Protein AF-A0A257KUX1-F1 (afdb_monomer_lite)

Secondary structure (DSSP, 8-state):
-HHHHHHHHHHHHHHHHHHHHHHHHHHHHHHHHHHHHHHHHHHHHHHHHHHHHHHHHHHHHHHHHHHHHHHHHHHHHHHHHHHHHHHTGGGGHHHHHHHHHHHHHHHHHHHHHHHHHHHHHHHHHHHHHHHHHHHHHHHHHHHHHHHHHHHHHHHHHHHHHHHHHHHHHH-

Radius of gyration: 37.39 Å; chains: 1; bounding box: 82×16×108 Å

pLDDT: mean 86.89, std 12.94, range [46.44, 98.56]

Foldseek 3Di:
DVVVVVVVVVVVVVLVVVVVVLVVVLVVLVVLLVVLVVVLVVLVVVLVVLVVVLVVLVVVLVVLVVQLVVLVVQLVVLVVQLVVLVVVPPVSPVSNVVSVVSNVVSVVSNVVSVVSNVVSVVVSVVSVVVSVVSVVVSVVSVVVSVVSVVVSVVSVVVNVVVVVVVVVVVD

Sequence (171 aa):
MPAHVAQRGADVAHVVHFLHRVGHEVVVQRAQVAAAQQGGQAVQQVVATMQQIQAASRKIADIIGTIDGIAFQTNILALNAAVEAARAGEQGRGFAVVASEVRSLAGRSADAAREIKALIGGTVDRIDSGTAEVNSAGGTILDVVSQVQRVSDLIGEITAASTEQHTGVAQ

Structure (mmCIF, N/CA/C/O backbone):
data_AF-A0A257KUX1-F1
#
_entry.id   AF-A0A257KUX1-F1
#
loop_
_atom_site.group_PDB
_atom_site.id
_atom_site.type_symbol
_atom_site.label_atom_id
_atom_site.label_alt_id
_atom_site.label_comp_id
_atom_site.label_asym_id
_atom_site.label_entity_id
_atom_site.label_seq_id
_atom_site.pdbx_PDB_ins_code
_atom_site.Cartn_x
_atom_site.Cartn_y
_atom_site.Cartn_z
_atom_site.occupancy
_atom_site.B_iso_or_equiv
_atom_site.auth_seq_id
_atom_site.auth_comp_id
_atom_site.auth_asym_id
_atom_site.auth_atom_id
_atom_site.pdbx_PDB_model_num
ATOM 1 N N . MET A 1 1 ? 53.342 5.042 -63.977 1.00 53.19 1 MET A N 1
ATOM 2 C CA . MET A 1 1 ? 52.915 3.982 -63.035 1.00 53.19 1 MET A CA 1
ATOM 3 C C . MET A 1 1 ? 52.883 4.337 -61.533 1.00 53.19 1 MET A C 1
ATOM 5 O O . MET A 1 1 ? 52.214 3.590 -60.833 1.00 53.19 1 MET A O 1
ATOM 9 N N . PRO A 1 2 ? 53.470 5.429 -60.988 1.00 57.06 2 PRO A N 1
ATOM 10 C CA . PRO A 1 2 ? 53.419 5.670 -59.532 1.00 57.06 2 PRO A CA 1
ATOM 11 C C . PRO A 1 2 ? 52.063 6.189 -59.002 1.00 57.06 2 PRO A C 1
ATOM 13 O O . PRO A 1 2 ? 51.702 5.886 -57.870 1.00 57.06 2 PRO A O 1
ATOM 16 N N . ALA A 1 3 ? 51.268 6.896 -59.818 1.00 54.03 3 ALA A N 1
ATOM 17 C CA . ALA A 1 3 ? 49.978 7.460 -59.389 1.00 54.03 3 ALA A CA 1
ATOM 18 C C . ALA A 1 3 ? 48.919 6.394 -59.024 1.00 54.03 3 ALA A C 1
ATOM 20 O O . ALA A 1 3 ? 48.203 6.548 -58.042 1.00 54.03 3 ALA A O 1
ATOM 21 N N . HIS A 1 4 ? 48.869 5.269 -59.748 1.00 53.84 4 HIS A N 1
ATOM 22 C CA . HIS A 1 4 ? 47.908 4.186 -59.480 1.00 53.84 4 HIS A CA 1
ATOM 23 C C . HIS A 1 4 ? 48.197 3.409 -58.183 1.00 53.84 4 HIS A C 1
ATOM 25 O O . HIS A 1 4 ? 47.274 2.890 -57.560 1.00 53.84 4 HIS A O 1
ATOM 31 N N . VAL A 1 5 ? 49.465 3.327 -57.764 1.00 55.88 5 VAL A N 1
ATOM 32 C CA . VAL A 1 5 ? 49.867 2.632 -56.527 1.00 55.88 5 VAL A CA 1
ATOM 33 C C . VAL A 1 5 ? 49.566 3.497 -55.298 1.00 55.88 5 VAL A C 1
ATOM 35 O O . VAL A 1 5 ? 49.116 2.975 -54.282 1.00 55.88 5 VAL A O 1
ATOM 38 N N . ALA A 1 6 ? 49.728 4.820 -55.411 1.00 57.72 6 ALA A N 1
ATOM 39 C CA . ALA A 1 6 ? 49.338 5.769 -54.367 1.00 57.72 6 ALA A C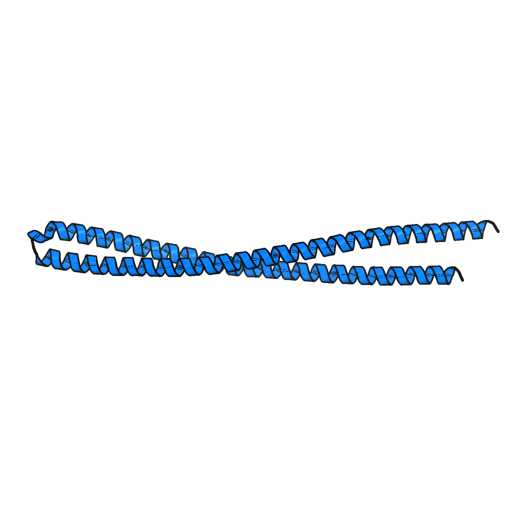A 1
ATOM 40 C C . ALA A 1 6 ? 47.812 5.812 -54.157 1.00 57.72 6 ALA A C 1
ATOM 42 O O . ALA A 1 6 ? 47.360 5.822 -53.014 1.00 57.72 6 ALA A O 1
ATOM 43 N N . GLN A 1 7 ? 47.025 5.756 -55.241 1.00 56.31 7 GLN A N 1
ATOM 44 C CA . GLN A 1 7 ? 45.558 5.689 -55.180 1.00 56.31 7 GLN A CA 1
ATOM 45 C C . GLN A 1 7 ? 45.077 4.404 -54.474 1.00 56.31 7 GLN A C 1
ATOM 47 O O . GLN A 1 7 ? 44.283 4.476 -53.543 1.00 56.31 7 GLN A O 1
ATOM 52 N N . ARG A 1 8 ? 45.647 3.238 -54.829 1.00 54.78 8 ARG A N 1
ATOM 53 C CA . ARG A 1 8 ? 45.353 1.954 -54.159 1.00 54.78 8 ARG A CA 1
ATOM 54 C C . ARG A 1 8 ? 45.729 1.950 -52.674 1.00 54.78 8 ARG A C 1
ATOM 56 O O . ARG A 1 8 ? 45.003 1.382 -51.868 1.00 54.78 8 ARG A O 1
ATOM 63 N N . GL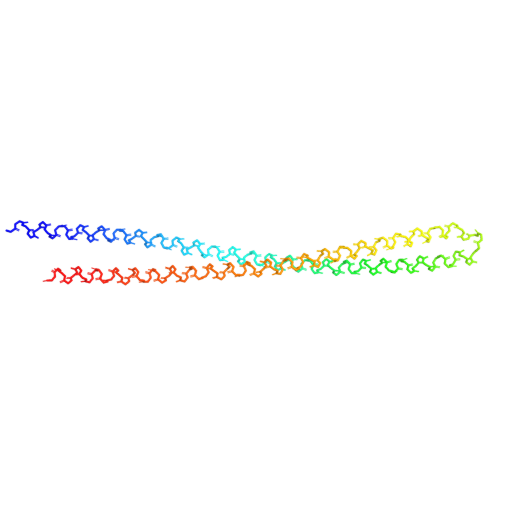Y A 1 9 ? 46.848 2.574 -52.297 1.00 60.03 9 GLY A N 1
ATOM 64 C CA . GLY A 1 9 ? 47.248 2.703 -50.891 1.00 60.03 9 GLY A CA 1
ATOM 65 C C . GLY A 1 9 ? 46.301 3.589 -50.071 1.00 60.03 9 GLY A C 1
ATOM 66 O O . GLY A 1 9 ? 46.026 3.278 -48.913 1.00 60.03 9 GLY A O 1
ATOM 67 N N . ALA A 1 10 ? 45.769 4.655 -50.678 1.00 57.75 10 ALA A N 1
ATOM 68 C CA . ALA A 1 10 ? 44.781 5.534 -50.055 1.00 57.75 10 ALA A CA 1
ATOM 69 C C . ALA A 1 10 ? 43.417 4.843 -49.868 1.00 57.75 10 ALA A C 1
ATOM 71 O O . ALA A 1 10 ? 42.825 4.971 -48.797 1.00 57.75 10 ALA A O 1
ATOM 72 N N . ASP A 1 11 ? 42.965 4.050 -50.846 1.00 60.47 11 ASP A N 1
ATOM 73 C CA . ASP A 1 11 ? 41.720 3.273 -50.742 1.00 60.47 11 ASP A CA 1
ATOM 74 C C . ASP A 1 11 ? 41.801 2.196 -49.647 1.00 60.47 11 ASP A C 1
ATOM 76 O O . ASP A 1 11 ? 40.894 2.076 -48.821 1.00 60.47 11 ASP A O 1
ATOM 80 N N . VAL A 1 12 ? 42.924 1.471 -49.556 1.00 62.50 12 VAL A N 1
ATOM 81 C CA . VAL A 1 12 ? 43.144 0.470 -48.495 1.00 62.50 12 VAL A CA 1
ATOM 82 C C . VAL A 1 12 ? 43.175 1.122 -47.109 1.00 62.50 12 VAL A C 1
ATOM 84 O O . VAL A 1 12 ? 42.571 0.604 -46.170 1.00 62.50 12 VAL A O 1
ATOM 87 N N . ALA A 1 13 ? 43.828 2.279 -46.963 1.00 66.44 13 ALA A N 1
ATOM 88 C CA . ALA A 1 13 ? 43.850 3.011 -45.697 1.00 66.44 13 ALA A CA 1
ATOM 89 C C . ALA A 1 13 ? 42.448 3.493 -45.279 1.00 66.44 13 ALA A C 1
ATOM 91 O O . ALA A 1 13 ? 42.104 3.439 -44.097 1.00 66.44 13 ALA A O 1
ATOM 92 N N . HIS A 1 14 ? 41.621 3.914 -46.240 1.00 71.12 14 HIS A N 1
ATOM 93 C CA . HIS A 1 14 ? 40.254 4.362 -45.981 1.00 71.12 14 HIS A CA 1
ATOM 94 C C . HIS A 1 14 ? 39.351 3.208 -45.520 1.00 71.12 14 HIS A C 1
ATOM 96 O O . HIS A 1 14 ? 38.594 3.361 -44.561 1.00 71.12 14 HIS A O 1
ATOM 102 N N . VAL A 1 15 ? 39.500 2.027 -46.125 1.00 65.00 15 VAL A N 1
ATOM 103 C CA . VAL A 1 15 ? 38.764 0.812 -45.742 1.00 65.00 15 VAL A CA 1
ATOM 104 C C . VAL A 1 15 ? 39.195 0.291 -44.374 1.00 65.00 15 VAL A C 1
ATOM 106 O O . VAL A 1 15 ? 38.342 -0.007 -43.543 1.00 65.00 15 VAL A O 1
ATOM 109 N N . VAL A 1 16 ? 40.497 0.239 -44.085 1.00 68.50 16 VAL A N 1
ATOM 110 C CA . VAL A 1 16 ? 40.998 -0.169 -42.760 1.00 68.50 16 VAL A CA 1
ATOM 111 C C . VAL A 1 16 ? 40.485 0.776 -41.668 1.00 68.50 16 VAL A C 1
ATOM 113 O O . VAL A 1 16 ? 40.049 0.324 -40.609 1.00 68.50 16 VAL A O 1
ATOM 116 N N . HIS A 1 17 ? 40.468 2.083 -41.934 1.00 72.56 17 HIS A N 1
ATOM 117 C CA . HIS A 1 17 ? 39.954 3.072 -40.991 1.00 72.56 17 HIS A CA 1
ATOM 118 C C . HIS A 1 17 ? 38.425 2.986 -40.815 1.00 72.56 17 HIS A C 1
ATOM 120 O O . HIS A 1 17 ? 37.921 3.147 -39.701 1.00 72.56 17 HIS A O 1
ATOM 126 N N . PHE A 1 18 ? 37.682 2.683 -41.884 1.00 72.25 18 PHE A N 1
ATOM 127 C CA . PHE A 1 18 ? 36.242 2.424 -41.831 1.00 72.25 18 PHE A CA 1
ATOM 128 C C . PHE A 1 18 ? 35.920 1.170 -41.005 1.00 72.25 18 PHE A C 1
ATOM 130 O O . PHE A 1 18 ? 35.127 1.245 -40.070 1.00 72.25 18 PHE A O 1
ATOM 137 N N . LEU A 1 19 ? 36.601 0.050 -41.268 1.00 67.50 19 LEU A N 1
ATOM 138 C CA . LEU A 1 19 ? 36.425 -1.204 -40.528 1.00 67.50 19 LEU A CA 1
ATOM 139 C C . LEU A 1 19 ? 36.775 -1.055 -39.041 1.00 67.50 19 LEU A C 1
ATOM 141 O O . LEU A 1 19 ? 36.078 -1.596 -38.185 1.00 67.50 19 LEU A O 1
ATOM 145 N N . HIS A 1 20 ? 37.810 -0.277 -38.713 1.00 73.69 20 HIS A N 1
ATOM 146 C CA . HIS A 1 20 ? 38.155 0.025 -37.324 1.00 73.69 20 HIS A CA 1
ATOM 147 C C . HIS A 1 20 ? 37.057 0.842 -36.617 1.00 73.69 20 HIS A C 1
ATOM 149 O O . HIS A 1 20 ? 36.724 0.571 -35.461 1.00 73.69 20 HIS A O 1
ATOM 155 N N . ARG A 1 21 ? 36.449 1.817 -37.309 1.00 73.56 21 ARG A N 1
ATOM 156 C CA . ARG A 1 21 ? 35.340 2.625 -36.773 1.00 73.56 21 ARG A CA 1
ATOM 157 C C . ARG A 1 21 ? 34.070 1.789 -36.566 1.00 73.56 21 ARG A C 1
ATOM 159 O O . ARG A 1 21 ? 33.473 1.875 -35.498 1.00 73.56 21 ARG A O 1
ATOM 166 N N . VAL A 1 22 ? 33.730 0.920 -37.519 1.00 72.06 22 VAL A N 1
ATOM 167 C CA . VAL A 1 22 ? 32.613 -0.036 -37.402 1.00 72.06 22 VAL A CA 1
ATOM 168 C C . VAL A 1 22 ? 32.836 -1.011 -36.242 1.00 72.06 22 VAL A C 1
ATOM 170 O O . VAL A 1 22 ? 31.926 -1.258 -35.454 1.00 72.06 22 VAL A O 1
ATOM 173 N N . GLY A 1 23 ? 34.057 -1.531 -36.075 1.00 70.94 23 GLY A N 1
ATOM 174 C CA . GLY A 1 23 ? 34.400 -2.397 -34.944 1.00 70.94 23 GLY A CA 1
ATOM 175 C C . GLY A 1 23 ? 34.171 -1.719 -33.589 1.00 70.94 23 GLY A C 1
ATOM 176 O O . GLY A 1 23 ? 33.630 -2.338 -32.673 1.00 70.94 23 GLY A O 1
ATOM 177 N N . HIS A 1 24 ? 34.513 -0.432 -33.473 1.00 73.44 24 HIS A N 1
ATOM 178 C CA . HIS A 1 24 ? 34.215 0.368 -32.282 1.00 73.44 24 HIS A CA 1
ATOM 179 C C . HIS A 1 24 ? 32.702 0.564 -32.070 1.00 73.44 24 HIS A C 1
ATOM 181 O O . HIS A 1 24 ? 32.227 0.386 -30.947 1.00 73.44 24 HIS A O 1
ATOM 187 N N . GLU A 1 25 ? 31.936 0.878 -33.118 1.00 69.31 25 GLU A N 1
ATOM 188 C CA . GLU A 1 25 ? 30.474 1.038 -33.031 1.00 69.31 25 GLU A CA 1
ATOM 189 C C . GLU A 1 25 ? 29.775 -0.251 -32.576 1.00 69.31 25 GLU A C 1
ATOM 191 O O . GLU A 1 25 ? 28.933 -0.206 -31.680 1.00 69.31 25 GLU A O 1
ATOM 196 N N . VAL A 1 26 ? 30.183 -1.418 -33.087 1.00 71.00 26 VAL A N 1
ATOM 197 C CA . VAL A 1 26 ? 29.618 -2.722 -32.688 1.00 71.00 26 VAL A CA 1
ATOM 198 C C . VAL A 1 26 ? 29.867 -3.030 -31.204 1.00 71.00 26 VAL A C 1
ATOM 200 O O . VAL A 1 26 ? 28.991 -3.575 -30.526 1.00 71.00 26 VAL A O 1
ATOM 203 N N . VAL A 1 27 ? 31.040 -2.678 -30.666 1.00 74.31 27 VAL A N 1
ATOM 204 C CA . VAL A 1 27 ? 31.353 -2.875 -29.237 1.00 74.31 27 VAL A CA 1
ATOM 205 C C . VAL A 1 27 ? 30.489 -1.973 -28.353 1.00 74.31 27 VAL A C 1
ATOM 207 O O . VAL A 1 27 ? 29.942 -2.443 -27.352 1.00 74.31 27 VAL A O 1
ATOM 210 N N . VAL A 1 28 ? 30.311 -0.706 -28.737 1.00 77.19 28 VAL A N 1
ATOM 211 C CA . VAL A 1 28 ? 29.437 0.238 -28.021 1.00 77.19 28 VAL A CA 1
ATOM 212 C C . VAL A 1 28 ? 27.981 -0.234 -28.058 1.00 77.19 28 VAL A C 1
ATOM 214 O O . VAL A 1 28 ? 27.315 -0.234 -27.022 1.00 77.19 28 VAL A O 1
ATOM 217 N N . GLN A 1 29 ? 27.508 -0.728 -29.203 1.00 76.25 29 GLN A N 1
ATOM 218 C CA . GLN A 1 29 ? 26.148 -1.248 -29.364 1.00 76.25 29 GLN A CA 1
ATOM 219 C C . GLN A 1 29 ? 25.872 -2.428 -28.418 1.00 76.25 29 GLN A C 1
ATOM 221 O O . GLN A 1 29 ? 24.856 -2.454 -27.723 1.00 76.25 29 GLN A O 1
ATOM 226 N N . ARG A 1 30 ? 26.806 -3.387 -28.326 1.00 77.31 30 ARG A N 1
ATOM 227 C CA . ARG A 1 30 ? 26.696 -4.533 -27.404 1.00 77.31 30 ARG A CA 1
ATOM 228 C C . ARG A 1 30 ? 26.633 -4.095 -25.943 1.00 77.31 30 ARG A C 1
ATOM 230 O O . ARG A 1 30 ? 25.847 -4.651 -25.177 1.00 77.31 30 ARG A O 1
ATOM 237 N N . ALA A 1 31 ? 27.426 -3.092 -25.567 1.00 80.19 31 ALA A N 1
ATOM 238 C CA . ALA A 1 31 ? 27.380 -2.522 -24.226 1.00 80.19 31 ALA A CA 1
ATOM 239 C C . ALA A 1 31 ? 26.023 -1.855 -23.932 1.00 80.19 31 ALA A C 1
ATOM 241 O O . ALA A 1 31 ? 25.493 -2.023 -22.835 1.00 80.19 31 ALA A O 1
ATOM 242 N N . GLN A 1 32 ? 25.418 -1.168 -24.909 1.00 81.94 32 GLN A N 1
ATOM 243 C CA . GLN A 1 32 ? 24.083 -0.576 -24.761 1.00 81.94 32 GLN A CA 1
ATOM 244 C C . GLN A 1 32 ? 22.976 -1.626 -24.615 1.00 81.94 32 GLN A C 1
ATOM 246 O O . GLN A 1 32 ? 22.125 -1.480 -23.737 1.00 81.94 32 GLN A O 1
ATOM 251 N N . VAL A 1 33 ? 23.004 -2.707 -25.405 1.00 83.50 33 VAL A N 1
ATOM 252 C CA . VAL A 1 33 ? 22.052 -3.825 -25.252 1.00 83.50 33 VAL A CA 1
ATOM 253 C C . VAL A 1 33 ? 22.170 -4.443 -23.860 1.00 83.50 33 VAL A C 1
ATOM 255 O O . VAL A 1 33 ? 21.156 -4.642 -23.193 1.00 83.50 33 VAL A O 1
ATOM 258 N N . ALA A 1 34 ? 23.393 -4.704 -23.391 1.00 85.75 34 ALA A N 1
ATOM 259 C CA . ALA A 1 34 ? 23.624 -5.264 -22.062 1.00 85.75 34 ALA A CA 1
ATOM 260 C C . ALA A 1 34 ? 23.113 -4.335 -20.945 1.00 85.75 34 ALA A C 1
ATOM 262 O O . ALA A 1 34 ? 22.427 -4.794 -20.031 1.00 85.75 34 ALA A O 1
ATOM 263 N N . ALA A 1 35 ? 23.384 -3.029 -21.039 1.00 86.69 35 ALA A N 1
ATOM 264 C CA . ALA A 1 35 ? 22.894 -2.041 -20.078 1.00 86.69 35 ALA A CA 1
ATOM 265 C C . ALA A 1 35 ? 21.357 -1.964 -20.063 1.00 86.69 35 ALA A C 1
ATOM 267 O O . ALA A 1 35 ? 20.745 -1.918 -18.997 1.00 86.69 35 ALA A O 1
ATOM 268 N N . ALA A 1 36 ? 20.717 -2.008 -21.231 1.00 85.38 36 ALA A N 1
ATOM 269 C CA . ALA A 1 36 ? 19.264 -1.996 -21.334 1.00 85.38 36 ALA A CA 1
ATOM 270 C C . ALA A 1 36 ? 18.628 -3.299 -20.810 1.00 85.38 36 ALA A C 1
ATOM 272 O O . ALA A 1 36 ? 17.611 -3.247 -20.122 1.00 85.38 36 ALA A O 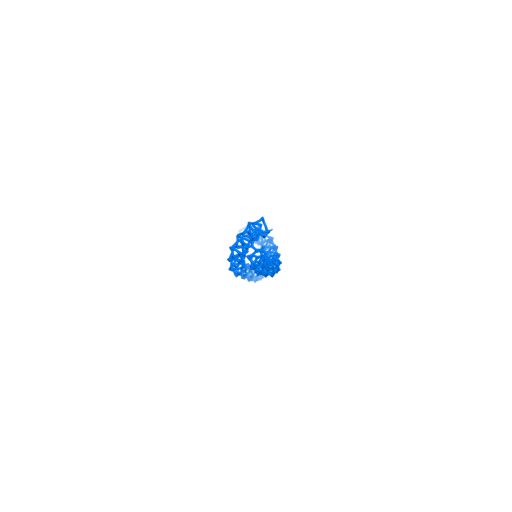1
ATOM 273 N N . GLN A 1 37 ? 19.250 -4.462 -21.036 1.00 86.31 37 GLN A N 1
ATOM 274 C CA . GLN A 1 37 ? 18.823 -5.734 -20.435 1.00 86.31 37 GLN A CA 1
ATOM 275 C C . GLN A 1 37 ? 18.913 -5.703 -18.903 1.00 86.31 37 GLN A C 1
ATOM 277 O O . GLN A 1 37 ? 17.970 -6.114 -18.227 1.00 86.31 37 GLN A O 1
ATOM 282 N N . GLN A 1 38 ? 20.010 -5.174 -18.352 1.00 88.94 38 GLN A N 1
ATOM 283 C CA . GLN A 1 38 ? 20.153 -4.958 -16.908 1.00 88.94 38 GLN A CA 1
ATOM 284 C C . GLN A 1 38 ? 19.090 -3.989 -16.375 1.00 88.94 38 GLN A C 1
ATOM 286 O O . GLN A 1 38 ? 18.487 -4.251 -15.335 1.00 88.94 38 GLN A O 1
ATOM 291 N N . GLY A 1 39 ? 18.802 -2.910 -17.109 1.00 89.12 39 GLY A N 1
ATOM 292 C CA . GLY A 1 39 ? 17.715 -1.983 -16.790 1.00 89.12 39 GLY A CA 1
ATOM 293 C C . GLY A 1 39 ? 16.348 -2.671 -16.761 1.00 89.12 39 GLY A C 1
ATOM 294 O O . GLY A 1 39 ? 15.581 -2.478 -15.820 1.00 89.12 39 GLY A O 1
ATOM 295 N N . GLY A 1 40 ? 16.067 -3.539 -17.736 1.00 88.81 40 GLY A N 1
ATOM 296 C CA . GLY A 1 40 ? 14.844 -4.342 -17.778 1.00 88.81 40 GLY A CA 1
ATOM 297 C C . GLY A 1 40 ? 14.709 -5.282 -16.576 1.00 88.81 40 GLY A C 1
ATOM 298 O O . GLY A 1 40 ? 13.644 -5.346 -15.964 1.00 88.81 40 GLY A O 1
ATOM 299 N N . GLN A 1 41 ? 15.793 -5.959 -16.181 1.00 90.06 41 GLN A N 1
ATOM 300 C CA . GLN A 1 41 ? 15.815 -6.804 -14.978 1.00 90.06 41 GLN A CA 1
ATOM 301 C C . GLN A 1 41 ? 15.576 -5.990 -13.700 1.00 90.06 41 GLN A C 1
ATOM 303 O O . GLN A 1 41 ? 14.793 -6.400 -12.843 1.00 90.06 41 GLN A O 1
ATOM 308 N N . ALA A 1 42 ? 16.202 -4.816 -13.578 1.00 91.75 42 ALA A N 1
ATOM 309 C CA . ALA A 1 42 ? 16.000 -3.928 -12.437 1.00 91.75 42 ALA A CA 1
ATOM 310 C C . ALA A 1 42 ? 14.537 -3.465 -12.331 1.00 91.75 42 ALA A C 1
ATOM 312 O O . ALA A 1 42 ? 13.957 -3.504 -11.247 1.00 91.75 42 ALA A O 1
ATOM 313 N N . VAL A 1 43 ? 13.910 -3.106 -13.455 1.00 92.75 43 VAL A N 1
ATOM 314 C CA . VAL A 1 43 ? 12.482 -2.758 -13.510 1.00 92.75 43 VAL A CA 1
ATOM 315 C C . VAL A 1 43 ? 11.604 -3.930 -13.065 1.00 92.75 43 VAL A C 1
ATOM 317 O O . VAL A 1 43 ? 10.728 -3.743 -12.222 1.00 92.75 43 VAL A O 1
ATOM 320 N N . GLN A 1 44 ? 11.860 -5.147 -13.556 1.00 90.81 44 GLN A N 1
ATOM 321 C CA . GLN A 1 44 ? 11.118 -6.342 -13.129 1.00 90.81 44 GLN A CA 1
ATOM 322 C C . GLN A 1 44 ? 11.236 -6.588 -11.620 1.00 90.81 44 GLN A C 1
ATOM 324 O O . GLN A 1 44 ? 10.243 -6.911 -10.965 1.00 90.81 44 GLN A O 1
ATOM 329 N N . GLN A 1 45 ? 12.427 -6.387 -11.052 1.00 94.12 45 GLN A N 1
ATOM 330 C CA . GLN A 1 45 ? 12.650 -6.518 -9.615 1.00 94.12 45 GLN A CA 1
ATOM 331 C C . GLN A 1 45 ? 11.843 -5.483 -8.818 1.00 94.12 45 GLN A C 1
ATOM 333 O O . GLN A 1 45 ? 11.234 -5.834 -7.808 1.00 94.12 45 GLN A O 1
ATOM 338 N N . VAL A 1 46 ? 11.786 -4.231 -9.286 1.00 93.94 46 VAL A N 1
ATOM 339 C CA . VAL A 1 46 ? 10.974 -3.174 -8.662 1.00 93.94 46 VAL A CA 1
ATOM 340 C C . VAL A 1 46 ? 9.487 -3.528 -8.701 1.00 93.94 46 VAL A C 1
ATOM 342 O O . VAL A 1 46 ? 8.816 -3.414 -7.677 1.00 93.94 46 VAL A O 1
ATOM 345 N N . VAL A 1 47 ? 8.973 -4.014 -9.836 1.00 92.00 47 VAL A N 1
ATOM 346 C CA . VAL A 1 47 ? 7.571 -4.459 -9.956 1.00 92.00 47 VAL A CA 1
ATOM 347 C C . VAL A 1 47 ? 7.268 -5.589 -8.973 1.00 92.00 47 VAL A C 1
ATOM 349 O O . VAL A 1 47 ? 6.256 -5.539 -8.273 1.00 92.00 47 VAL A O 1
ATOM 352 N N . ALA A 1 48 ? 8.157 -6.579 -8.858 1.00 94.06 48 ALA A N 1
ATOM 353 C CA . ALA A 1 48 ? 7.999 -7.668 -7.897 1.00 94.06 48 ALA A CA 1
ATOM 354 C C . ALA A 1 48 ? 7.957 -7.150 -6.447 1.00 94.06 48 ALA A C 1
ATOM 356 O O . ALA A 1 48 ? 7.119 -7.583 -5.653 1.00 94.06 48 ALA A O 1
ATOM 357 N N . THR A 1 49 ? 8.808 -6.181 -6.100 1.00 95.19 49 THR A N 1
ATOM 358 C CA . THR A 1 49 ? 8.776 -5.530 -4.784 1.00 95.19 49 THR A CA 1
ATOM 359 C C . THR A 1 49 ? 7.471 -4.763 -4.561 1.00 95.19 49 THR A C 1
ATOM 361 O O . THR A 1 49 ? 6.873 -4.900 -3.497 1.00 95.19 49 THR A O 1
ATOM 364 N N . MET A 1 50 ? 6.969 -4.021 -5.552 1.00 93.94 50 MET A N 1
ATOM 365 C CA . MET A 1 50 ? 5.686 -3.313 -5.438 1.00 93.94 50 MET A CA 1
ATOM 366 C C . MET A 1 50 ? 4.518 -4.274 -5.182 1.00 93.94 50 MET A C 1
ATOM 368 O O . MET A 1 50 ? 3.700 -4.023 -4.298 1.00 93.94 50 MET A O 1
ATOM 372 N N . GLN A 1 51 ? 4.487 -5.425 -5.860 1.00 92.50 51 GLN A N 1
ATOM 373 C CA . GLN A 1 51 ? 3.486 -6.471 -5.615 1.00 92.50 51 GLN A CA 1
ATOM 374 C C . GLN A 1 51 ? 3.569 -7.040 -4.191 1.00 92.50 51 GLN A C 1
ATOM 376 O O . GLN A 1 51 ? 2.542 -7.271 -3.547 1.00 92.50 51 GLN A O 1
ATOM 381 N N . GLN A 1 52 ? 4.781 -7.240 -3.664 1.00 95.81 52 GLN A N 1
ATOM 382 C CA . GLN A 1 52 ? 4.976 -7.679 -2.279 1.00 95.81 52 GLN A CA 1
ATOM 383 C C . GLN A 1 52 ? 4.483 -6.634 -1.272 1.00 95.81 52 GLN A C 1
ATOM 385 O O . GLN A 1 52 ? 3.819 -6.998 -0.298 1.00 95.81 52 GLN A O 1
ATOM 390 N N . ILE A 1 53 ? 4.759 -5.348 -1.514 1.00 94.62 53 ILE A N 1
ATOM 391 C CA . ILE A 1 53 ? 4.263 -4.257 -0.666 1.00 94.62 53 ILE A CA 1
ATOM 392 C C . ILE A 1 53 ? 2.732 -4.218 -0.723 1.00 94.62 53 ILE A C 1
ATOM 394 O O . ILE A 1 53 ? 2.098 -4.182 0.327 1.00 94.62 53 ILE A O 1
ATOM 398 N N . GLN A 1 54 ? 2.121 -4.331 -1.907 1.00 93.62 54 GLN A N 1
ATOM 399 C CA . GLN A 1 54 ? 0.662 -4.368 -2.049 1.00 93.62 54 GLN A CA 1
ATOM 400 C C . GLN A 1 54 ? 0.041 -5.530 -1.255 1.00 93.62 54 GLN A C 1
ATOM 402 O O . GLN A 1 54 ? -0.946 -5.346 -0.538 1.00 93.62 54 GLN A O 1
ATOM 407 N N . ALA A 1 55 ? 0.631 -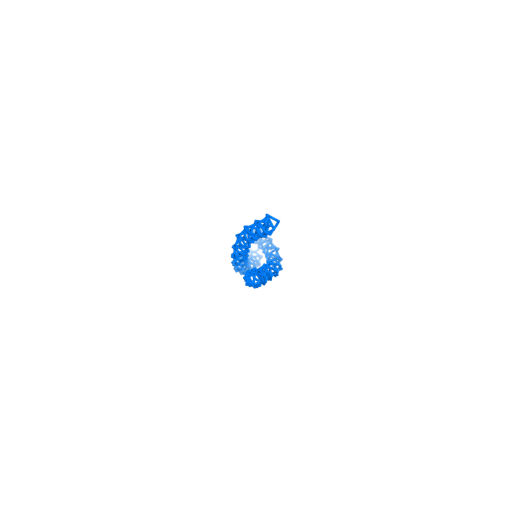6.725 -1.337 1.00 95.06 55 ALA A N 1
ATOM 408 C CA . ALA A 1 55 ? 0.181 -7.886 -0.575 1.00 95.06 55 ALA A CA 1
ATOM 409 C C . ALA A 1 55 ? 0.316 -7.671 0.944 1.00 95.06 55 ALA A C 1
ATOM 411 O O . ALA A 1 55 ? -0.582 -8.045 1.702 1.00 95.06 55 ALA A O 1
ATOM 412 N N . ALA A 1 56 ? 1.408 -7.048 1.396 1.00 96.88 56 ALA A N 1
ATOM 413 C CA . ALA A 1 56 ? 1.596 -6.686 2.798 1.00 96.88 56 ALA A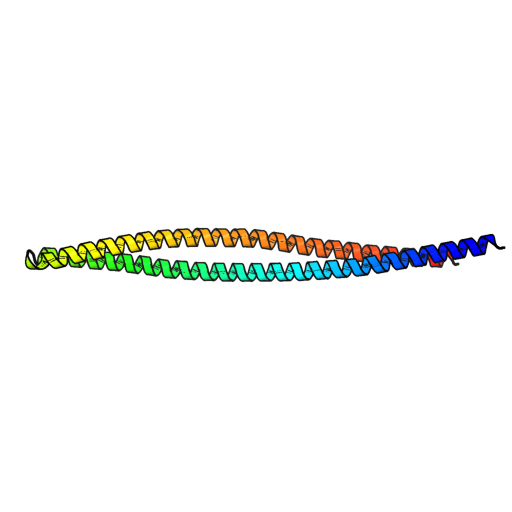 CA 1
ATOM 414 C C . ALA A 1 56 ? 0.558 -5.649 3.257 1.00 96.88 56 ALA A C 1
ATOM 416 O O . ALA A 1 56 ? -0.078 -5.849 4.289 1.00 96.88 56 ALA A O 1
ATOM 417 N N . SER A 1 57 ? 0.308 -4.599 2.470 1.00 96.50 57 SER A N 1
ATOM 418 C CA . SER A 1 57 ? -0.703 -3.576 2.762 1.00 96.50 57 SER A CA 1
ATOM 419 C C . SER A 1 57 ? -2.104 -4.168 2.913 1.00 96.50 57 SER A C 1
ATOM 421 O O . SER A 1 57 ? -2.811 -3.811 3.852 1.00 96.50 57 SER A O 1
ATOM 423 N N . ARG A 1 58 ? -2.490 -5.129 2.060 1.00 94.19 58 ARG A N 1
ATOM 424 C CA . ARG A 1 58 ? -3.775 -5.842 2.191 1.00 94.19 58 ARG A CA 1
ATOM 425 C C . ARG A 1 58 ? -3.877 -6.601 3.515 1.00 94.19 58 ARG A C 1
ATOM 427 O O . ARG A 1 58 ? -4.866 -6.449 4.222 1.00 94.19 58 ARG A O 1
ATOM 434 N N . LYS A 1 59 ? -2.824 -7.327 3.907 1.00 97.00 59 LYS A N 1
ATOM 435 C CA . LYS A 1 59 ? -2.786 -8.011 5.213 1.00 97.00 59 LYS A CA 1
ATOM 436 C C . LYS A 1 59 ? -2.922 -7.033 6.379 1.00 97.00 59 LYS A C 1
ATOM 438 O O . LYS A 1 59 ? -3.614 -7.333 7.346 1.00 97.00 59 LYS A O 1
ATOM 443 N N . ILE A 1 60 ? -2.281 -5.864 6.300 1.00 97.25 60 ILE A N 1
ATOM 444 C CA . ILE A 1 60 ? -2.428 -4.833 7.334 1.00 97.25 60 ILE A CA 1
ATOM 445 C C . ILE A 1 60 ? -3.883 -4.336 7.372 1.00 97.25 60 ILE A C 1
ATOM 447 O O . ILE A 1 60 ? -4.441 -4.217 8.460 1.00 97.25 60 ILE A O 1
ATOM 451 N N . ALA A 1 61 ? -4.531 -4.110 6.224 1.00 96.44 61 ALA A N 1
ATOM 452 C CA . ALA A 1 61 ? -5.938 -3.699 6.179 1.00 96.44 61 ALA A CA 1
ATOM 453 C C . ALA A 1 61 ? -6.874 -4.710 6.870 1.00 96.44 61 ALA A C 1
ATOM 455 O O . ALA A 1 61 ? -7.772 -4.299 7.610 1.00 96.44 61 ALA A O 1
ATOM 456 N N . ASP A 1 62 ? -6.634 -6.012 6.692 1.00 97.06 62 ASP A N 1
ATOM 457 C CA . ASP A 1 62 ? -7.403 -7.080 7.346 1.00 97.06 62 ASP A CA 1
ATOM 458 C C . ASP A 1 62 ? -7.205 -7.085 8.874 1.00 97.06 62 ASP A C 1
ATOM 460 O O . ASP A 1 62 ? -8.167 -7.195 9.644 1.00 97.06 62 ASP A O 1
ATOM 464 N N . ILE A 1 63 ? -5.962 -6.900 9.334 1.00 98.00 63 ILE A N 1
ATOM 465 C CA . ILE A 1 63 ? -5.632 -6.793 10.765 1.00 98.00 63 ILE A CA 1
ATOM 466 C C . ILE A 1 63 ? -6.329 -5.578 11.384 1.00 98.00 63 ILE A C 1
ATOM 468 O O . ILE A 1 63 ? -6.936 -5.683 12.449 1.00 98.00 63 ILE A O 1
ATOM 472 N N . ILE A 1 64 ? -6.295 -4.432 10.705 1.00 98.06 64 ILE A N 1
ATOM 473 C CA . ILE A 1 64 ? -6.961 -3.210 11.164 1.00 98.06 64 ILE A CA 1
ATOM 474 C C . ILE A 1 64 ? -8.484 -3.388 11.199 1.00 98.06 64 ILE A C 1
ATOM 476 O O . ILE A 1 64 ? -9.128 -2.927 12.140 1.00 98.06 64 ILE A O 1
ATOM 480 N N . GLY A 1 65 ? -9.063 -4.123 10.244 1.00 97.94 65 GLY A N 1
ATOM 481 C CA . GLY A 1 65 ? -10.473 -4.521 10.292 1.00 97.94 65 GLY A CA 1
ATOM 482 C C . GLY A 1 65 ? -10.810 -5.372 11.522 1.00 97.94 65 GLY A C 1
ATOM 483 O O . GLY A 1 65 ? -11.840 -5.159 12.158 1.00 97.94 65 GLY A O 1
ATOM 484 N N . THR A 1 66 ? -9.915 -6.283 11.908 1.00 98.38 66 THR A N 1
ATOM 485 C CA . THR A 1 66 ? -10.061 -7.071 13.143 1.00 98.38 66 THR A CA 1
ATOM 486 C C . THR A 1 66 ? -10.003 -6.179 14.387 1.00 98.38 66 THR A C 1
ATOM 488 O O . THR A 1 66 ? -10.809 -6.350 15.300 1.00 98.38 66 THR A O 1
ATOM 491 N N . ILE A 1 67 ? -9.103 -5.191 14.418 1.00 98.00 67 ILE A N 1
ATOM 492 C CA . ILE A 1 67 ? -8.979 -4.230 15.528 1.00 98.00 67 ILE A CA 1
ATOM 493 C C . ILE A 1 67 ? -10.240 -3.365 15.669 1.00 98.00 67 ILE A C 1
ATOM 495 O O . ILE A 1 67 ? -10.722 -3.193 16.787 1.00 98.00 67 ILE A O 1
ATOM 499 N N . ASP A 1 68 ? -10.814 -2.870 14.566 1.00 98.25 68 ASP A N 1
ATOM 500 C CA . ASP A 1 68 ? -12.097 -2.140 14.587 1.00 98.25 68 ASP A CA 1
ATOM 501 C C . ASP A 1 68 ? -13.232 -3.031 15.129 1.00 98.25 68 ASP A C 1
ATOM 503 O O . ASP A 1 68 ? -14.023 -2.608 15.974 1.00 98.25 68 ASP A O 1
ATOM 507 N N . GLY A 1 69 ? -13.253 -4.313 14.744 1.00 98.31 69 GLY A N 1
ATOM 508 C CA . GLY A 1 69 ? -14.173 -5.308 15.303 1.00 98.31 69 GLY A CA 1
ATOM 509 C C . GLY A 1 69 ? -14.021 -5.504 16.818 1.00 98.31 69 GLY A C 1
ATOM 510 O O . GLY A 1 69 ? -15.019 -5.514 17.541 1.00 98.31 69 GLY A O 1
ATOM 511 N N . ILE A 1 70 ? -12.786 -5.604 17.321 1.00 98.31 70 ILE A N 1
ATOM 512 C CA . ILE A 1 70 ? -12.494 -5.708 18.763 1.00 98.31 70 ILE A CA 1
ATOM 513 C C . ILE A 1 70 ? -12.922 -4.432 19.496 1.00 98.31 70 ILE A C 1
ATOM 515 O O . ILE A 1 70 ? -13.522 -4.509 20.571 1.00 98.31 70 ILE A O 1
ATOM 519 N N . ALA A 1 71 ? -12.654 -3.257 18.923 1.00 98.56 71 ALA A N 1
ATOM 520 C CA . ALA A 1 71 ? -13.074 -1.979 19.487 1.00 98.56 71 ALA A CA 1
ATOM 521 C C . ALA A 1 71 ? -14.606 -1.898 19.586 1.00 98.56 71 ALA A C 1
ATOM 523 O O . ALA A 1 71 ? -15.146 -1.539 20.634 1.00 98.56 71 ALA A O 1
ATOM 524 N N . PHE A 1 72 ? -15.322 -2.327 18.544 1.00 98.25 72 PHE A N 1
ATOM 525 C CA . PHE A 1 72 ? -16.780 -2.408 18.561 1.00 98.25 72 PHE A CA 1
ATOM 526 C C . PHE A 1 72 ? -17.296 -3.363 19.646 1.00 98.25 72 PHE A C 1
ATOM 528 O O . PHE A 1 72 ? -18.159 -2.982 20.438 1.00 98.25 72 PHE A O 1
ATOM 535 N N . GLN A 1 73 ? -16.740 -4.573 19.744 1.00 98.56 73 GLN A N 1
ATOM 536 C CA . GLN A 1 73 ? -17.105 -5.532 20.793 1.00 98.56 73 GLN A CA 1
ATOM 537 C C . GLN A 1 73 ? -16.843 -4.967 22.194 1.00 98.56 73 GLN A C 1
ATOM 539 O O . GLN A 1 73 ? -17.710 -5.047 23.062 1.00 98.56 73 GLN A O 1
ATOM 544 N N . THR A 1 74 ? -15.693 -4.324 22.401 1.00 98.38 74 THR A N 1
ATOM 545 C CA . THR A 1 74 ? -15.330 -3.678 23.672 1.00 98.38 74 THR A CA 1
ATOM 546 C C . THR A 1 74 ? -16.323 -2.575 24.040 1.00 98.38 74 THR A C 1
ATOM 548 O O . THR A 1 74 ? -16.750 -2.485 25.189 1.00 98.38 74 THR A O 1
ATOM 551 N N . ASN A 1 75 ? -16.760 -1.778 23.061 1.00 97.44 75 ASN A N 1
ATOM 552 C CA . ASN A 1 75 ? -17.780 -0.749 23.254 1.00 97.44 75 ASN A CA 1
ATOM 553 C C . ASN A 1 75 ? -19.138 -1.347 23.676 1.00 97.44 75 ASN A C 1
ATOM 555 O O . ASN A 1 75 ? -19.794 -0.801 24.563 1.00 97.44 75 ASN A O 1
ATOM 559 N N . ILE A 1 76 ? -19.545 -2.488 23.105 1.00 97.81 76 ILE A N 1
ATOM 560 C CA . ILE A 1 76 ? -20.770 -3.197 23.519 1.00 97.81 76 ILE A CA 1
ATOM 561 C C . ILE A 1 76 ? -20.634 -3.773 24.936 1.00 97.81 76 ILE A C 1
ATOM 563 O O . ILE A 1 76 ? -21.552 -3.628 25.744 1.00 97.81 76 ILE A O 1
ATOM 567 N N . LEU A 1 77 ? -19.491 -4.378 25.275 1.00 98.00 77 LEU A N 1
ATOM 568 C CA . LEU A 1 77 ? -19.233 -4.875 26.632 1.00 98.00 77 LEU A CA 1
ATOM 569 C C . LEU A 1 77 ? -19.283 -3.740 27.665 1.00 98.00 77 LEU A C 1
ATOM 571 O O . LEU A 1 77 ? -19.900 -3.894 28.718 1.00 98.00 77 LEU A O 1
ATOM 575 N N . ALA A 1 78 ? -18.682 -2.591 27.350 1.00 98.00 78 ALA A N 1
ATOM 576 C CA . ALA A 1 78 ? -18.697 -1.410 28.206 1.00 98.00 78 ALA A CA 1
ATOM 577 C C . ALA A 1 78 ? -20.115 -0.855 28.407 1.00 98.00 78 ALA A C 1
ATOM 579 O O . ALA A 1 78 ? -20.487 -0.488 29.520 1.00 98.00 78 ALA A O 1
ATOM 580 N N . LEU A 1 79 ? -20.936 -0.845 27.353 1.00 96.69 79 LEU A N 1
ATOM 581 C CA . LEU A 1 79 ? -22.344 -0.466 27.454 1.00 96.69 79 LEU A CA 1
ATOM 582 C C . LEU A 1 79 ? -23.117 -1.409 28.386 1.00 96.69 79 LEU A C 1
ATOM 584 O O . LEU A 1 79 ? -23.833 -0.937 29.266 1.00 96.69 79 LEU A O 1
ATOM 588 N N . ASN A 1 80 ? -22.939 -2.724 28.241 1.00 97.31 80 ASN A N 1
ATOM 589 C CA . ASN A 1 80 ? -23.582 -3.707 29.116 1.00 97.31 80 ASN A CA 1
ATOM 590 C C . ASN A 1 80 ? -23.149 -3.531 30.580 1.00 97.31 80 ASN A C 1
ATOM 592 O O . ASN A 1 80 ? -23.988 -3.566 31.479 1.00 97.31 80 ASN A O 1
ATOM 596 N N . ALA A 1 81 ? -21.861 -3.272 30.825 1.00 96.94 81 ALA A N 1
ATOM 597 C CA . ALA A 1 81 ? -21.347 -2.990 32.164 1.00 96.94 81 ALA A CA 1
ATOM 598 C C . ALA A 1 81 ? -21.957 -1.712 32.764 1.00 96.94 81 ALA A C 1
ATOM 600 O O . ALA A 1 81 ? -22.300 -1.694 33.945 1.00 96.94 81 ALA A O 1
ATOM 601 N N . ALA A 1 82 ? -22.147 -0.662 31.959 1.00 96.38 82 ALA A N 1
ATOM 602 C CA . ALA A 1 82 ? -22.808 0.564 32.403 1.00 96.38 82 ALA A CA 1
ATOM 603 C C . ALA A 1 82 ? -24.280 0.324 32.790 1.00 96.38 82 ALA A C 1
ATOM 605 O O . ALA A 1 82 ? -24.751 0.881 33.782 1.00 96.38 82 ALA A O 1
ATOM 606 N N . VAL A 1 83 ? -24.994 -0.530 32.046 1.00 96.69 83 VAL A N 1
ATOM 607 C CA . VAL A 1 83 ? -26.378 -0.924 32.365 1.00 96.69 83 VAL A CA 1
ATOM 608 C C . VAL A 1 83 ? -26.443 -1.695 33.685 1.00 96.69 83 VAL A C 1
ATOM 610 O O . VAL A 1 83 ? -27.272 -1.376 34.539 1.00 96.69 83 VAL A O 1
ATOM 613 N N . GLU A 1 84 ? -25.552 -2.665 33.898 1.00 96.56 84 GLU A N 1
ATOM 614 C CA . GLU A 1 84 ? -25.538 -3.444 35.142 1.00 96.56 84 GLU A CA 1
ATOM 615 C C . GLU A 1 84 ? -25.118 -2.584 36.348 1.00 96.56 84 GLU A C 1
ATOM 617 O O . GLU A 1 84 ? -25.693 -2.693 37.431 1.00 96.56 84 GLU A O 1
ATOM 622 N N . ALA A 1 85 ? -24.186 -1.647 36.150 1.00 96.75 85 ALA A N 1
ATOM 623 C CA . ALA A 1 85 ? -23.807 -0.671 37.166 1.00 96.75 85 ALA A CA 1
ATOM 624 C C . ALA A 1 85 ? -24.988 0.228 37.571 1.00 96.75 85 ALA A C 1
ATOM 626 O O . ALA A 1 85 ? -25.196 0.467 38.760 1.00 96.75 85 ALA A O 1
ATOM 627 N N . ALA A 1 86 ? -25.801 0.677 36.608 1.00 94.81 86 ALA A N 1
ATOM 628 C CA . ALA A 1 86 ? -27.020 1.432 36.896 1.00 94.81 86 ALA A CA 1
ATOM 629 C C . ALA A 1 86 ? -28.043 0.590 37.679 1.00 94.81 86 ALA A C 1
ATOM 631 O O . ALA A 1 86 ? -28.695 1.096 38.593 1.00 94.81 86 ALA A O 1
ATOM 632 N N . ARG A 1 87 ? -28.146 -0.709 37.373 1.00 96.62 87 ARG A N 1
ATOM 633 C CA . ARG A 1 87 ? -29.032 -1.650 38.073 1.00 96.62 87 ARG A CA 1
ATOM 634 C C . ARG A 1 87 ? -28.623 -1.886 39.530 1.00 96.62 87 ARG A C 1
ATOM 636 O O . ARG A 1 87 ? -29.492 -2.049 40.382 1.00 96.62 87 ARG A O 1
ATOM 643 N N . ALA A 1 88 ? -27.323 -1.869 39.825 1.00 95.94 88 ALA A N 1
ATOM 644 C CA . ALA A 1 88 ? -26.780 -2.001 41.179 1.00 95.94 88 ALA A CA 1
ATOM 645 C C . ALA A 1 88 ? -26.912 -0.722 42.038 1.00 95.94 88 ALA A C 1
ATOM 647 O O . ALA A 1 88 ? -26.578 -0.737 43.227 1.00 95.94 88 ALA A O 1
ATOM 648 N N . GLY A 1 89 ? -27.393 0.388 41.463 1.00 94.25 89 GLY A N 1
ATOM 649 C CA . GLY A 1 89 ? -27.598 1.653 42.169 1.00 94.25 89 GLY A CA 1
ATOM 650 C C . GLY A 1 89 ? -26.299 2.219 42.751 1.00 94.25 89 GLY A C 1
ATOM 651 O O . GLY A 1 89 ? -25.277 2.303 42.072 1.00 94.25 89 GLY A O 1
ATOM 652 N N . GLU A 1 90 ? -26.320 2.595 44.031 1.00 94.19 90 GLU A N 1
ATOM 653 C CA . GLU A 1 90 ? -25.169 3.209 44.714 1.00 94.19 90 GLU A CA 1
ATOM 654 C C . GLU A 1 90 ? -23.925 2.307 44.745 1.00 94.19 90 GLU A C 1
ATOM 656 O O . GLU A 1 90 ? -22.805 2.801 44.623 1.00 94.19 90 GLU A O 1
ATOM 661 N N . GLN A 1 91 ? -24.109 0.984 44.817 1.00 92.75 91 GLN A N 1
ATOM 662 C CA . GLN A 1 91 ? -23.001 0.019 44.827 1.00 92.75 91 GLN A CA 1
ATOM 663 C C . GLN A 1 91 ? -22.303 -0.088 43.461 1.00 92.75 91 GLN A C 1
ATOM 665 O O . GLN A 1 91 ? -21.145 -0.492 43.377 1.00 92.75 91 GLN A O 1
ATOM 670 N N . GLY A 1 92 ? -22.989 0.301 42.381 1.00 95.06 92 GLY A N 1
ATOM 671 C CA . GLY A 1 92 ? -22.468 0.275 41.015 1.00 95.06 92 GLY A CA 1
ATOM 672 C C . GLY A 1 92 ? -21.727 1.545 40.593 1.00 95.06 92 GLY A C 1
ATOM 673 O O . GLY A 1 92 ? -21.150 1.565 39.507 1.00 95.06 92 GLY A O 1
ATOM 674 N N . ARG A 1 93 ? -21.693 2.602 41.419 1.00 93.19 93 ARG A N 1
ATOM 675 C CA . ARG A 1 93 ? -21.126 3.911 41.033 1.00 93.19 93 ARG A CA 1
ATOM 676 C C . ARG A 1 93 ? -19.681 3.834 40.536 1.00 93.19 93 ARG A C 1
ATOM 678 O O . ARG A 1 93 ? -19.363 4.431 39.512 1.00 93.19 93 ARG A O 1
ATOM 685 N N . GLY A 1 94 ? -18.824 3.068 41.213 1.00 93.12 94 GLY A N 1
ATOM 686 C CA . GLY A 1 94 ? -17.433 2.871 40.783 1.00 93.12 94 GLY A CA 1
ATOM 687 C C . GLY A 1 94 ? -17.324 2.128 39.446 1.00 93.12 94 GLY A C 1
ATOM 688 O O . GLY A 1 94 ? -16.561 2.531 38.570 1.00 93.12 94 GLY A O 1
ATOM 689 N N . PHE A 1 95 ? -18.146 1.093 39.249 1.00 94.25 95 PHE A N 1
ATOM 690 C CA . PHE A 1 95 ? -18.197 0.333 37.996 1.00 94.25 95 PHE A CA 1
ATOM 691 C C . PHE A 1 95 ? -18.717 1.168 36.822 1.00 94.25 95 PHE A C 1
ATOM 693 O O . PHE A 1 95 ? -18.208 1.028 35.711 1.00 94.25 95 PHE A O 1
ATOM 700 N N . ALA A 1 96 ? -19.673 2.072 37.056 1.00 95.88 96 ALA A N 1
ATOM 701 C CA . ALA A 1 96 ? -20.201 2.960 36.021 1.00 95.88 96 ALA A CA 1
ATOM 702 C C . ALA A 1 96 ? -19.114 3.882 35.435 1.00 95.88 96 ALA A C 1
ATOM 704 O O . ALA A 1 96 ? -19.068 4.085 34.221 1.00 95.88 96 ALA A O 1
ATOM 705 N N . VAL A 1 97 ? -18.209 4.396 36.278 1.00 96.50 97 VAL A N 1
ATOM 706 C CA . VAL A 1 97 ? -17.083 5.237 35.831 1.00 96.50 97 VAL A CA 1
ATOM 707 C C . VAL A 1 97 ? -16.122 4.433 34.958 1.00 96.50 97 VAL A C 1
ATOM 709 O O . VAL A 1 97 ? -15.780 4.870 33.861 1.00 96.50 97 VAL A O 1
ATOM 712 N N . VAL A 1 98 ? -15.745 3.229 35.399 1.00 97.12 98 VAL A N 1
ATOM 713 C CA . VAL A 1 98 ? -14.861 2.345 34.622 1.00 97.12 98 VAL A CA 1
ATOM 714 C C . VAL A 1 98 ? -15.498 1.978 33.281 1.00 97.12 98 VAL A C 1
ATOM 716 O O . VAL A 1 98 ? -14.835 2.050 32.249 1.00 97.12 98 VAL A O 1
ATOM 719 N N . ALA A 1 99 ? -16.791 1.647 33.264 1.00 97.88 99 ALA A N 1
ATOM 720 C CA . ALA A 1 99 ? -17.517 1.342 32.035 1.00 97.88 99 ALA A CA 1
ATOM 721 C C . ALA A 1 99 ? -17.514 2.526 31.051 1.00 97.88 99 ALA A C 1
ATOM 723 O O . ALA A 1 99 ? -17.296 2.333 29.855 1.00 97.88 99 ALA A O 1
ATOM 724 N N . SER A 1 100 ? -17.689 3.758 31.542 1.00 97.56 100 SER A N 1
ATOM 725 C CA . SER A 1 100 ? -17.597 4.965 30.711 1.00 97.56 100 SER A CA 1
ATOM 726 C C . SER A 1 100 ? -16.196 5.164 30.122 1.00 97.56 100 SER A C 1
ATOM 728 O O . SER A 1 100 ? -16.070 5.480 28.938 1.00 97.56 100 SER A O 1
ATOM 730 N N . GLU A 1 101 ? -15.143 4.944 30.913 1.00 98.12 101 GLU A N 1
ATOM 731 C CA . GLU A 1 101 ? -13.754 5.093 30.459 1.00 98.12 101 GLU A CA 1
ATOM 732 C C . GLU A 1 101 ? -13.392 4.046 29.395 1.00 98.12 101 GLU A C 1
ATOM 734 O O . GLU A 1 101 ? -12.852 4.380 28.339 1.00 98.12 101 GLU A O 1
ATOM 739 N N . VAL A 1 102 ? -13.775 2.781 29.615 1.00 98.31 102 VAL A N 1
ATOM 740 C CA . VAL A 1 102 ? -13.580 1.697 28.637 1.00 98.31 102 VAL A CA 1
ATOM 741 C C . VAL A 1 102 ? -14.327 2.001 27.340 1.00 98.31 102 VAL A C 1
ATOM 743 O O . VAL A 1 102 ? -13.783 1.797 26.254 1.00 98.31 102 VAL A O 1
ATOM 746 N N . ARG A 1 103 ? -15.550 2.536 27.428 1.00 98.00 103 ARG A N 1
ATOM 747 C CA . ARG A 1 103 ? -16.336 2.932 26.255 1.00 98.00 103 ARG A CA 1
ATOM 748 C C . ARG A 1 103 ? -15.652 4.046 25.459 1.00 98.00 103 ARG A C 1
ATOM 750 O O . ARG A 1 103 ? -15.574 3.964 24.235 1.00 98.00 103 ARG A O 1
ATOM 757 N N . SER A 1 104 ? -15.134 5.060 26.152 1.00 98.25 104 SER A N 1
ATOM 758 C CA . SER A 1 104 ? -14.369 6.156 25.547 1.00 98.25 104 SER A CA 1
ATOM 759 C C . SER A 1 104 ? -13.115 5.637 24.834 1.00 98.25 104 SER A C 1
ATOM 761 O O . SER A 1 104 ? -12.867 5.969 23.672 1.00 98.25 104 SER A O 1
ATOM 763 N N . LEU A 1 105 ? -12.361 4.745 25.487 1.00 98.19 105 LEU A N 1
ATOM 764 C CA . LEU A 1 105 ? -11.161 4.136 24.917 1.00 98.19 105 LEU A CA 1
ATOM 765 C C . LEU A 1 105 ? -11.475 3.279 23.682 1.00 98.19 105 LEU A C 1
ATOM 767 O O . LEU A 1 105 ? -10.771 3.371 22.676 1.00 98.19 105 LEU A O 1
ATOM 771 N N . ALA A 1 106 ? -12.554 2.496 23.731 1.00 98.50 106 ALA A N 1
ATOM 772 C CA . ALA A 1 106 ? -13.027 1.708 22.599 1.00 98.50 106 ALA A CA 1
ATOM 773 C C . ALA A 1 106 ? -13.410 2.597 21.404 1.00 98.50 106 ALA A C 1
ATOM 775 O O . ALA A 1 106 ? -13.022 2.302 20.276 1.00 98.50 106 ALA A O 1
ATOM 776 N N . GLY A 1 107 ? -14.098 3.720 21.647 1.00 98.12 107 GLY A N 1
ATOM 777 C CA . GLY A 1 107 ? -14.412 4.708 20.610 1.00 98.12 107 GLY A CA 1
ATOM 778 C C . GLY A 1 107 ? -13.155 5.274 19.946 1.00 98.12 107 GLY A C 1
ATOM 779 O O . GLY A 1 107 ? -13.012 5.198 18.728 1.00 98.12 107 GLY A O 1
ATOM 780 N N . ARG A 1 108 ? -12.186 5.730 20.751 1.00 98.31 108 ARG A N 1
ATOM 781 C CA . ARG A 1 108 ? -10.892 6.229 20.249 1.00 98.31 108 ARG A CA 1
ATOM 782 C C . ARG A 1 108 ? -10.128 5.181 19.438 1.00 98.31 108 ARG A C 1
ATOM 784 O O . ARG A 1 108 ? -9.508 5.521 18.435 1.00 98.31 108 ARG A O 1
ATOM 791 N N . SER A 1 109 ? -10.170 3.916 19.859 1.00 98.19 109 SER A N 1
ATOM 792 C CA . SER A 1 109 ? -9.533 2.817 19.126 1.00 98.19 109 SER A CA 1
ATOM 793 C C . SER A 1 109 ? -10.200 2.565 17.771 1.00 98.19 109 SER A C 1
ATOM 795 O O . SER A 1 109 ? -9.496 2.300 16.799 1.00 98.19 109 SER A O 1
ATOM 797 N N . ALA A 1 110 ? -11.531 2.650 17.693 1.00 98.31 110 ALA A N 1
ATOM 798 C CA . ALA A 1 110 ? -12.266 2.495 16.439 1.00 98.31 110 ALA A CA 1
ATOM 799 C C . ALA A 1 110 ? -11.950 3.636 15.458 1.00 98.31 110 ALA A C 1
ATOM 801 O O . ALA A 1 110 ? -11.717 3.396 14.274 1.00 98.31 110 ALA A O 1
ATOM 802 N N . ASP A 1 111 ? -11.876 4.873 15.949 1.00 98.25 111 ASP A N 1
ATOM 803 C CA . ASP A 1 111 ? -11.539 6.030 15.114 1.00 98.25 111 ASP A CA 1
ATOM 804 C C . ASP A 1 111 ? -10.109 5.936 14.566 1.00 98.25 111 ASP A C 1
ATOM 806 O O . ASP A 1 111 ? -9.901 6.085 13.361 1.00 98.25 111 ASP A O 1
ATOM 810 N N . ALA A 1 112 ? -9.140 5.568 15.412 1.00 98.25 112 ALA A N 1
ATOM 811 C CA . ALA A 1 112 ? -7.763 5.328 14.981 1.00 98.25 112 ALA A CA 1
ATOM 812 C C . ALA A 1 112 ? -7.667 4.184 13.956 1.00 98.25 112 ALA A C 1
ATOM 814 O O . ALA A 1 112 ? -6.954 4.296 12.958 1.00 98.25 112 ALA A O 1
ATOM 815 N N . ALA A 1 113 ? -8.411 3.089 14.156 1.00 98.19 113 ALA A N 1
ATOM 816 C CA . ALA A 1 113 ? -8.450 1.986 13.200 1.00 98.19 113 ALA A CA 1
ATOM 817 C C . ALA A 1 113 ? -8.986 2.441 11.829 1.00 98.19 113 ALA A C 1
ATOM 819 O O . ALA A 1 113 ? -8.420 2.079 10.795 1.00 98.19 113 ALA A O 1
ATOM 820 N N . ARG A 1 114 ? -10.027 3.282 11.793 1.00 97.12 114 ARG A N 1
ATOM 821 C CA . ARG A 1 114 ? -10.560 3.839 10.536 1.00 97.12 114 ARG A CA 1
ATOM 822 C C . ARG A 1 114 ? -9.565 4.753 9.831 1.00 97.12 114 ARG A C 1
ATOM 824 O O . ARG A 1 114 ? -9.422 4.648 8.614 1.00 97.12 114 ARG A O 1
ATOM 831 N N . GLU A 1 115 ? -8.862 5.604 10.572 1.00 98.12 115 GLU A N 1
ATOM 832 C CA . GLU A 1 115 ? -7.831 6.483 10.013 1.00 98.12 115 GLU A CA 1
ATOM 833 C C . GLU A 1 115 ? -6.683 5.672 9.394 1.00 98.12 115 GLU A C 1
ATOM 835 O O . GLU A 1 115 ? -6.315 5.888 8.238 1.00 98.12 115 GLU A O 1
ATOM 840 N N . ILE A 1 116 ? -6.185 4.655 10.107 1.00 97.62 116 ILE A N 1
ATOM 841 C CA . ILE A 1 116 ? -5.146 3.758 9.587 1.00 97.62 116 ILE A CA 1
ATOM 842 C C . ILE A 1 116 ? -5.643 3.021 8.337 1.00 97.62 116 ILE A C 1
ATOM 844 O O . ILE A 1 116 ? -4.913 2.916 7.350 1.00 97.62 116 ILE A O 1
ATOM 848 N N . LYS A 1 117 ? -6.893 2.541 8.335 1.00 96.19 117 LYS A N 1
ATOM 849 C CA . LYS A 1 117 ? -7.487 1.871 7.171 1.00 96.19 117 LYS A CA 1
ATOM 850 C C . LYS A 1 117 ? -7.529 2.787 5.944 1.00 96.19 117 LYS A C 1
ATOM 852 O O . LYS A 1 117 ? -7.211 2.331 4.847 1.00 96.19 117 LYS A O 1
ATOM 857 N N . ALA A 1 118 ? -7.864 4.065 6.121 1.00 97.00 118 ALA A N 1
ATOM 858 C CA . ALA A 1 118 ? -7.848 5.051 5.043 1.00 97.00 118 ALA A CA 1
ATOM 859 C C . ALA A 1 118 ? -6.426 5.303 4.506 1.00 97.00 118 ALA A C 1
ATOM 861 O O . ALA A 1 118 ? -6.221 5.310 3.291 1.00 97.00 118 ALA A O 1
ATOM 862 N N . LEU A 1 119 ? -5.429 5.433 5.391 1.00 97.38 119 LEU A N 1
ATOM 863 C CA . LEU A 1 119 ? -4.021 5.596 5.003 1.00 97.38 119 LEU A CA 1
ATOM 864 C C . LEU A 1 119 ? -3.485 4.386 4.226 1.00 97.38 119 LEU A C 1
ATOM 866 O O . LEU A 1 119 ? -2.765 4.550 3.238 1.00 97.38 119 LEU A O 1
ATOM 870 N N . ILE A 1 120 ? -3.853 3.171 4.637 1.00 96.06 120 ILE A N 1
ATOM 871 C CA . ILE A 1 120 ? -3.494 1.943 3.917 1.00 96.06 120 ILE A CA 1
ATOM 872 C C . ILE A 1 120 ? -4.160 1.912 2.542 1.00 96.06 120 ILE A C 1
ATOM 874 O O . ILE A 1 120 ? -3.479 1.604 1.568 1.00 96.06 120 ILE A O 1
ATOM 878 N N . GLY A 1 121 ? -5.444 2.275 2.446 1.00 95.06 121 GLY A N 1
ATOM 879 C CA . GLY A 1 121 ? -6.150 2.388 1.166 1.00 95.06 121 GLY A CA 1
ATOM 880 C C . GLY A 1 121 ? -5.419 3.316 0.194 1.00 95.06 121 GLY A C 1
ATOM 881 O O . GLY A 1 121 ? -5.014 2.885 -0.881 1.00 95.06 121 GLY A O 1
ATOM 882 N N . GLY A 1 122 ? -5.105 4.540 0.629 1.00 95.69 122 GLY A N 1
ATOM 883 C CA . GLY A 1 122 ? -4.336 5.481 -0.193 1.00 95.69 122 GLY A CA 1
ATOM 884 C C . GLY A 1 122 ? -2.910 5.009 -0.514 1.00 95.69 122 GLY A C 1
ATOM 885 O O . GLY A 1 122 ? -2.349 5.380 -1.543 1.00 95.69 122 GLY A O 1
ATOM 886 N N . THR A 1 123 ? -2.305 4.176 0.337 1.00 94.69 123 THR A N 1
ATOM 887 C CA . THR A 1 123 ? -1.000 3.556 0.054 1.00 94.69 123 THR A CA 1
ATOM 888 C C . THR A 1 123 ? -1.112 2.505 -1.050 1.00 94.69 123 THR A C 1
ATOM 890 O O . THR A 1 123 ? -0.258 2.473 -1.932 1.00 94.69 123 THR A O 1
ATOM 893 N N . VAL A 1 124 ? -2.169 1.684 -1.042 1.00 95.12 124 VAL A N 1
ATOM 894 C CA . VAL A 1 124 ? -2.444 0.705 -2.107 1.00 95.12 124 VAL A CA 1
ATOM 895 C C . VAL A 1 124 ? -2.645 1.414 -3.446 1.00 95.12 124 VAL A C 1
ATOM 897 O O . VAL A 1 124 ? -1.975 1.051 -4.410 1.00 95.12 124 VAL A O 1
ATOM 900 N N . ASP A 1 125 ? -3.448 2.479 -3.485 1.00 94.94 125 ASP A N 1
ATOM 901 C CA . ASP A 1 125 ? -3.692 3.249 -4.714 1.00 94.94 125 ASP A CA 1
ATOM 902 C C . ASP A 1 125 ? -2.397 3.851 -5.297 1.00 94.94 125 ASP A C 1
ATOM 904 O O . ASP A 1 125 ? -2.176 3.860 -6.513 1.00 94.94 125 ASP A O 1
ATOM 908 N N . ARG A 1 126 ? -1.497 4.332 -4.425 1.00 94.31 126 ARG A N 1
ATOM 909 C CA . ARG A 1 126 ? -0.176 4.851 -4.823 1.00 94.31 126 ARG A CA 1
ATOM 910 C C . ARG A 1 126 ? 0.737 3.760 -5.373 1.00 94.31 126 ARG A C 1
ATOM 912 O O . ARG A 1 126 ? 1.453 4.013 -6.338 1.00 94.31 126 ARG A O 1
ATOM 919 N N . ILE A 1 127 ? 0.723 2.568 -4.778 1.00 94.94 127 ILE A N 1
ATOM 920 C CA . ILE A 1 127 ? 1.503 1.423 -5.267 1.00 94.94 127 ILE A CA 1
ATOM 921 C C . ILE A 1 127 ? 0.979 0.958 -6.626 1.00 94.94 127 ILE A C 1
ATOM 923 O O . ILE A 1 127 ? 1.784 0.689 -7.516 1.00 94.94 127 ILE A O 1
ATOM 927 N N . ASP A 1 128 ? -0.340 0.902 -6.813 1.00 92.81 128 ASP A N 1
ATOM 928 C CA . ASP A 1 128 ? -0.946 0.526 -8.095 1.00 92.81 128 ASP A CA 1
ATOM 929 C C . ASP A 1 128 ? -0.573 1.530 -9.196 1.00 92.81 128 ASP A C 1
ATOM 931 O O . ASP A 1 128 ? -0.119 1.135 -10.273 1.00 92.81 128 ASP A O 1
ATOM 935 N N . SER A 1 129 ? -0.648 2.830 -8.893 1.00 94.62 129 SER A N 1
ATOM 936 C CA . SER A 1 129 ? -0.215 3.896 -9.808 1.00 94.62 129 SER A CA 1
ATOM 937 C C . SER A 1 129 ? 1.281 3.798 -10.137 1.00 94.62 129 SER A C 1
ATOM 939 O O . SER A 1 129 ? 1.663 3.785 -11.306 1.00 94.62 129 SER A O 1
ATOM 941 N N . GLY A 1 130 ? 2.136 3.640 -9.121 1.00 93.56 130 GLY A N 1
ATOM 942 C CA . GLY A 1 130 ? 3.582 3.489 -9.311 1.00 93.56 130 GLY A CA 1
ATOM 943 C C . GLY A 1 130 ? 3.954 2.224 -10.091 1.00 93.56 130 GLY A C 1
ATOM 944 O O . GLY A 1 130 ? 4.869 2.242 -10.910 1.00 93.56 130 GLY A O 1
ATOM 945 N N . THR A 1 131 ? 3.210 1.132 -9.908 1.00 93.69 131 THR A N 1
ATOM 946 C CA . THR A 1 131 ? 3.394 -0.105 -10.681 1.00 93.69 131 THR A CA 1
ATOM 947 C C . THR A 1 131 ? 3.090 0.122 -12.162 1.00 93.69 131 THR A C 1
ATOM 949 O O . THR A 1 131 ? 3.832 -0.360 -13.018 1.00 93.69 131 THR A O 1
ATOM 952 N N . ALA A 1 132 ? 2.040 0.884 -12.485 1.00 93.06 132 ALA A N 1
ATOM 953 C CA . ALA A 1 132 ? 1.715 1.234 -13.866 1.00 93.06 132 ALA A CA 1
ATOM 954 C C . ALA A 1 132 ? 2.816 2.086 -14.526 1.00 93.06 132 ALA A C 1
ATOM 956 O O . ALA A 1 132 ? 3.229 1.785 -15.649 1.00 93.06 132 ALA A O 1
ATOM 957 N N . GLU A 1 133 ? 3.342 3.092 -13.822 1.00 94.56 133 GLU A N 1
ATOM 958 C CA . GLU A 1 133 ? 4.447 3.930 -14.314 1.00 94.56 133 GLU A CA 1
ATOM 959 C C . GLU A 1 133 ? 5.720 3.113 -14.569 1.00 94.56 133 GLU A C 1
ATOM 961 O O . GLU A 1 133 ? 6.336 3.220 -15.632 1.00 94.56 133 GLU A O 1
ATOM 966 N N . VAL A 1 134 ? 6.088 2.239 -13.630 1.00 94.06 134 VAL A N 1
ATOM 967 C CA . VAL A 1 134 ? 7.266 1.370 -13.758 1.00 94.06 134 VAL A CA 1
ATOM 968 C C . VAL A 1 134 ? 7.100 0.371 -14.909 1.00 94.06 134 VAL A C 1
ATOM 970 O O . VAL A 1 134 ? 8.046 0.153 -15.667 1.00 94.06 134 VAL A O 1
ATOM 973 N N . ASN A 1 135 ? 5.904 -0.191 -15.107 1.00 91.00 135 ASN A N 1
ATOM 974 C CA . ASN A 1 135 ? 5.616 -1.052 -16.259 1.00 91.00 135 ASN A CA 1
ATOM 975 C C . ASN A 1 135 ? 5.769 -0.298 -17.589 1.00 91.00 135 ASN A C 1
ATOM 977 O O . ASN A 1 135 ? 6.364 -0.826 -18.530 1.00 91.00 135 ASN A O 1
ATOM 981 N N . SER A 1 136 ? 5.289 0.948 -17.663 1.00 92.75 136 SER A N 1
ATOM 982 C CA . SER A 1 136 ? 5.470 1.808 -18.840 1.00 92.75 136 SER A CA 1
ATOM 983 C C . SER A 1 136 ? 6.949 2.109 -19.112 1.00 92.75 136 SER A C 1
ATOM 985 O O . SER A 1 136 ? 7.401 2.072 -20.261 1.00 92.75 136 SER A O 1
ATOM 987 N N . ALA A 1 137 ? 7.733 2.368 -18.061 1.00 90.38 137 ALA A N 1
ATOM 988 C CA . ALA A 1 137 ? 9.179 2.541 -18.180 1.00 90.38 137 ALA A CA 1
ATOM 989 C C . ALA A 1 137 ? 9.861 1.255 -18.683 1.00 90.38 137 ALA A C 1
ATOM 991 O O . ALA A 1 137 ? 10.714 1.314 -19.569 1.00 90.38 137 ALA A O 1
ATOM 992 N N . GLY A 1 138 ? 9.434 0.087 -18.191 1.00 90.75 138 GLY A N 1
ATOM 993 C CA . GLY A 1 138 ? 9.893 -1.218 -18.672 1.00 90.75 138 GLY A CA 1
ATOM 994 C C . GLY A 1 138 ? 9.617 -1.443 -20.159 1.00 90.75 138 GLY A C 1
ATOM 995 O O . GLY A 1 138 ? 10.510 -1.884 -20.880 1.00 90.75 138 GLY A O 1
ATOM 996 N N . GLY A 1 139 ? 8.423 -1.076 -20.635 1.00 90.69 139 GLY A N 1
ATOM 997 C CA . GLY A 1 139 ? 8.078 -1.109 -22.061 1.00 90.69 139 GLY A CA 1
ATOM 998 C C . GLY A 1 139 ? 9.012 -0.241 -22.907 1.00 90.69 139 GLY A C 1
ATOM 999 O O . GLY A 1 139 ? 9.587 -0.718 -23.881 1.00 90.69 139 GLY A O 1
ATOM 1000 N N . THR A 1 140 ? 9.266 0.995 -22.467 1.00 90.38 140 THR A N 1
ATOM 1001 C CA . THR A 1 140 ? 10.201 1.909 -23.148 1.00 90.38 140 THR A CA 1
ATOM 1002 C C . THR A 1 140 ? 11.614 1.320 -23.254 1.00 90.38 140 THR A C 1
ATOM 1004 O O . THR A 1 140 ? 12.263 1.448 -24.291 1.00 90.38 140 THR A O 1
ATOM 1007 N N . ILE A 1 141 ? 12.105 0.638 -22.213 1.00 88.50 141 ILE A N 1
ATOM 1008 C CA . ILE A 1 141 ? 13.420 -0.025 -22.250 1.00 88.50 141 ILE A CA 1
ATOM 1009 C C . ILE A 1 141 ? 13.447 -1.141 -23.304 1.00 88.50 141 ILE A C 1
ATOM 1011 O O . ILE A 1 141 ? 14.429 -1.260 -24.039 1.00 88.50 141 ILE A O 1
ATOM 1015 N N . LEU A 1 142 ? 12.380 -1.937 -23.419 1.00 87.75 142 LEU A N 1
ATOM 1016 C CA . LEU A 1 142 ? 12.277 -2.984 -24.443 1.00 87.75 142 LEU A CA 1
ATOM 1017 C C . LEU A 1 142 ? 12.270 -2.396 -25.861 1.00 87.75 142 LEU A C 1
ATOM 1019 O O . LEU A 1 142 ? 12.946 -2.923 -26.749 1.00 87.75 142 LEU A O 1
ATOM 1023 N N . ASP A 1 143 ? 11.582 -1.274 -26.060 1.00 89.81 143 ASP A N 1
ATOM 1024 C CA . ASP A 1 143 ? 11.580 -0.562 -27.339 1.00 89.81 143 ASP A CA 1
ATOM 1025 C C . ASP A 1 143 ? 12.973 -0.035 -27.700 1.00 89.81 143 ASP A C 1
ATOM 1027 O O . ASP A 1 143 ? 13.386 -0.130 -28.859 1.00 89.81 143 ASP A O 1
ATOM 1031 N N . VAL A 1 144 ? 13.727 0.473 -26.717 1.00 86.62 144 VAL A N 1
ATOM 1032 C CA . VAL A 1 144 ? 15.126 0.885 -26.904 1.00 86.62 144 VAL A CA 1
ATOM 1033 C C . VAL A 1 144 ? 15.991 -0.308 -27.309 1.00 86.62 144 VAL A C 1
ATOM 1035 O O . VAL A 1 144 ? 16.728 -0.205 -28.287 1.00 86.62 144 VAL A O 1
ATOM 1038 N N . VAL A 1 145 ? 15.867 -1.461 -26.640 1.00 86.12 145 VAL A N 1
ATOM 1039 C CA . VAL A 1 145 ? 16.593 -2.688 -27.029 1.00 86.12 145 VAL A CA 1
ATOM 1040 C C . VAL A 1 145 ? 16.276 -3.076 -28.476 1.00 86.12 145 VAL A C 1
ATOM 1042 O O . VAL A 1 145 ? 17.188 -3.364 -29.250 1.00 86.12 145 VAL A O 1
ATOM 1045 N N . SER A 1 146 ? 15.000 -3.036 -28.867 1.00 88.31 146 SER A N 1
ATOM 1046 C CA . SER A 1 146 ? 14.569 -3.346 -30.235 1.00 88.31 146 SER A CA 1
ATOM 1047 C C . SER A 1 146 ? 15.162 -2.379 -31.268 1.00 88.31 146 SER A C 1
ATOM 1049 O O . SER A 1 146 ? 15.621 -2.803 -32.329 1.00 88.31 146 SER A O 1
ATOM 1051 N N . GLN A 1 147 ? 15.194 -1.079 -30.961 1.00 88.38 147 GLN A N 1
ATOM 1052 C CA . GLN A 1 147 ? 15.799 -0.061 -31.825 1.00 88.38 147 GLN A CA 1
ATOM 1053 C C . GLN A 1 147 ? 17.309 -0.261 -31.974 1.00 88.38 147 GLN A C 1
ATOM 1055 O O . GLN A 1 147 ? 17.824 -0.227 -33.090 1.00 88.38 147 GLN A O 1
ATOM 1060 N N . VAL A 1 148 ? 18.004 -0.524 -30.867 1.00 85.19 148 VAL A N 1
ATOM 1061 C CA . VAL A 1 148 ? 19.448 -0.791 -30.847 1.00 85.19 148 VAL A CA 1
ATOM 1062 C C . VAL A 1 148 ? 19.779 -2.042 -31.670 1.00 85.19 148 VAL A C 1
ATOM 1064 O O . VAL A 1 148 ? 20.756 -2.025 -32.420 1.00 85.19 148 VAL A O 1
ATOM 1067 N N . GLN A 1 149 ? 18.947 -3.089 -31.612 1.00 84.50 149 GLN A N 1
ATOM 1068 C CA . GLN A 1 149 ? 19.117 -4.284 -32.443 1.00 84.50 149 GLN A CA 1
ATOM 1069 C C . GLN A 1 149 ? 18.953 -3.971 -33.937 1.00 84.50 149 GLN A C 1
ATOM 1071 O O . GLN A 1 149 ? 19.827 -4.327 -34.720 1.00 84.50 149 GLN A O 1
ATOM 1076 N N . ARG A 1 150 ? 17.908 -3.227 -34.329 1.00 87.44 150 ARG A N 1
ATOM 1077 C CA . ARG A 1 150 ? 17.710 -2.818 -35.734 1.00 87.44 150 ARG A CA 1
ATOM 1078 C C . ARG A 1 150 ? 18.890 -2.015 -36.280 1.00 87.44 150 ARG A C 1
ATOM 1080 O O . ARG A 1 150 ? 19.316 -2.239 -37.406 1.00 87.44 150 ARG A O 1
ATOM 1087 N N . VAL A 1 151 ? 19.430 -1.090 -35.486 1.00 84.94 151 VAL A N 1
ATOM 1088 C CA . VAL A 1 151 ? 20.630 -0.328 -35.869 1.00 84.94 151 VAL A CA 1
ATOM 1089 C C . VAL A 1 151 ? 21.836 -1.257 -36.035 1.00 84.94 151 VAL A C 1
ATOM 1091 O O . VAL A 1 151 ? 22.601 -1.089 -36.980 1.00 84.94 151 VAL A O 1
ATOM 1094 N N . SER A 1 152 ? 21.985 -2.268 -35.171 1.00 81.62 152 SER A N 1
ATOM 1095 C CA . SER A 1 152 ? 23.047 -3.271 -35.307 1.00 81.62 152 SER A CA 1
ATOM 1096 C C . SER A 1 152 ? 22.927 -4.073 -36.605 1.00 81.62 152 SER A C 1
ATOM 1098 O O . SER A 1 152 ? 23.946 -4.336 -37.244 1.00 81.62 152 SER A O 1
ATOM 1100 N N . ASP A 1 153 ? 21.710 -4.450 -36.995 1.00 84.88 153 ASP A N 1
ATOM 1101 C CA . ASP A 1 153 ? 21.458 -5.206 -38.225 1.00 84.88 153 ASP A CA 1
ATOM 1102 C C . ASP A 1 153 ? 21.798 -4.354 -39.463 1.00 84.88 153 ASP A C 1
ATOM 1104 O O . ASP A 1 153 ? 22.537 -4.803 -40.341 1.00 84.88 153 ASP A O 1
ATOM 1108 N N . LEU A 1 154 ? 21.384 -3.079 -39.473 1.00 85.00 154 LEU A N 1
ATOM 1109 C CA . LEU A 1 154 ? 21.719 -2.118 -40.534 1.00 85.00 154 LEU A CA 1
ATOM 1110 C C . LEU A 1 154 ? 23.233 -1.894 -40.671 1.00 85.00 154 LEU A C 1
ATOM 1112 O O . LEU A 1 154 ? 23.751 -1.844 -41.785 1.00 85.00 154 LEU A O 1
ATOM 1116 N N . ILE A 1 155 ? 23.969 -1.783 -39.559 1.00 79.81 155 ILE A N 1
ATOM 1117 C CA . ILE A 1 155 ? 25.440 -1.683 -39.591 1.00 79.81 155 ILE A CA 1
ATOM 1118 C C . ILE A 1 155 ? 26.053 -2.956 -40.194 1.00 79.81 155 ILE A C 1
ATOM 1120 O O . ILE A 1 155 ? 27.016 -2.873 -40.963 1.00 79.81 155 ILE A O 1
ATOM 1124 N N . GLY A 1 156 ? 25.490 -4.129 -39.886 1.00 81.69 156 GLY A N 1
ATOM 1125 C CA . GLY A 1 156 ? 25.890 -5.402 -40.487 1.00 81.69 156 GLY A CA 1
ATOM 1126 C C . GLY A 1 156 ? 25.729 -5.407 -42.009 1.00 81.69 156 GLY A C 1
ATOM 1127 O O . GLY A 1 156 ? 26.674 -5.748 -42.723 1.00 81.69 156 GLY A O 1
ATOM 1128 N N . GLU A 1 157 ? 24.578 -4.952 -42.508 1.00 84.25 157 GLU A N 1
ATOM 1129 C CA . GLU A 1 157 ? 24.303 -4.814 -43.946 1.00 84.25 157 GLU A CA 1
ATOM 1130 C C . GLU A 1 157 ? 25.257 -3.818 -44.627 1.00 84.25 157 GLU A C 1
ATOM 1132 O O . GLU A 1 157 ? 25.847 -4.135 -45.662 1.00 84.25 157 GLU A O 1
ATOM 1137 N N . ILE A 1 158 ? 25.486 -2.645 -44.022 1.00 80.31 158 ILE A N 1
ATOM 1138 C CA . ILE A 1 158 ? 26.421 -1.629 -44.538 1.00 80.31 158 ILE A CA 1
ATOM 1139 C C . ILE A 1 158 ? 27.846 -2.187 -44.620 1.00 80.31 158 ILE A C 1
ATOM 1141 O O . ILE A 1 158 ? 28.562 -1.939 -45.595 1.00 80.31 158 ILE A O 1
ATOM 1145 N N . THR A 1 159 ? 28.269 -2.951 -43.612 1.00 77.81 159 THR A N 1
ATOM 1146 C CA . THR A 1 159 ? 29.607 -3.559 -43.568 1.00 77.81 159 THR A CA 1
ATOM 1147 C C . THR A 1 159 ? 29.779 -4.591 -44.680 1.00 77.81 159 THR A C 1
ATOM 1149 O O . THR A 1 159 ? 30.821 -4.616 -45.345 1.00 77.81 159 THR A O 1
ATOM 1152 N N . ALA A 1 160 ? 28.751 -5.409 -44.920 1.00 80.69 160 ALA A N 1
ATOM 1153 C CA . ALA A 1 160 ? 28.741 -6.387 -46.002 1.00 80.69 160 ALA A CA 1
ATOM 1154 C C . ALA A 1 160 ? 28.815 -5.697 -47.375 1.00 80.69 160 ALA A C 1
ATOM 1156 O O . ALA A 1 160 ? 29.722 -5.995 -48.153 1.00 80.69 160 ALA A O 1
ATOM 1157 N N . ALA A 1 161 ? 27.952 -4.706 -47.624 1.00 79.12 161 ALA A N 1
ATOM 1158 C CA . ALA A 1 161 ? 27.939 -3.933 -48.868 1.00 79.12 161 ALA A CA 1
ATOM 1159 C C . ALA A 1 161 ? 29.266 -3.195 -49.120 1.00 79.12 161 ALA A C 1
ATOM 1161 O O . ALA A 1 161 ? 29.781 -3.207 -50.234 1.00 79.12 161 ALA A O 1
ATOM 1162 N N . SER A 1 162 ? 29.869 -2.605 -48.083 1.00 78.00 162 SER A N 1
ATOM 1163 C CA . SER A 1 162 ? 31.166 -1.920 -48.201 1.00 78.00 162 SER A CA 1
ATOM 1164 C C . SER A 1 162 ? 32.298 -2.892 -48.554 1.00 78.00 162 SER A C 1
ATOM 1166 O O . SER A 1 162 ? 33.185 -2.564 -49.343 1.00 78.00 162 SER A O 1
ATOM 1168 N N . THR A 1 163 ? 32.259 -4.108 -48.000 1.00 75.81 163 THR A N 1
ATOM 1169 C CA . THR A 1 163 ? 33.236 -5.165 -48.308 1.00 75.81 163 THR A CA 1
ATOM 1170 C C . THR A 1 163 ? 33.077 -5.657 -49.749 1.00 75.81 163 THR A C 1
ATOM 1172 O O . THR A 1 163 ? 34.068 -5.840 -50.461 1.00 75.81 163 THR A O 1
ATOM 1175 N N . GLU A 1 164 ? 31.835 -5.831 -50.202 1.00 77.75 164 GLU A N 1
ATOM 1176 C CA . GLU A 1 164 ? 31.511 -6.215 -51.577 1.00 77.75 164 GLU A CA 1
ATOM 1177 C C . GLU A 1 164 ? 31.939 -5.136 -52.580 1.00 77.75 164 GLU A C 1
ATOM 1179 O O . GLU A 1 164 ? 32.642 -5.448 -53.540 1.00 77.75 164 GLU A O 1
ATOM 1184 N N . GLN A 1 165 ? 31.631 -3.860 -52.318 1.00 71.12 165 GLN A N 1
ATOM 1185 C CA . GLN A 1 165 ? 32.090 -2.734 -53.139 1.00 71.12 165 GLN A CA 1
ATOM 1186 C C . GLN A 1 165 ? 33.616 -2.681 -53.240 1.00 71.12 165 GLN A C 1
ATOM 1188 O O . GLN A 1 165 ? 34.147 -2.512 -54.335 1.00 71.12 165 GLN A O 1
ATOM 1193 N N . HIS A 1 166 ? 34.338 -2.868 -52.132 1.00 69.38 166 HIS A N 1
ATOM 1194 C CA . HIS A 1 166 ? 35.800 -2.913 -52.163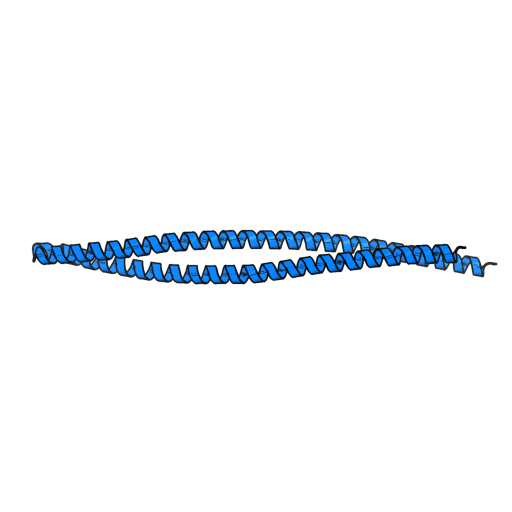 1.00 69.38 166 HIS A CA 1
ATOM 1195 C C . HIS A 1 166 ? 36.323 -4.074 -53.023 1.00 69.38 166 HIS A C 1
ATOM 1197 O O . HIS A 1 166 ? 37.241 -3.895 -53.821 1.00 69.38 166 HIS A O 1
ATOM 1203 N N . THR A 1 167 ? 35.724 -5.260 -52.891 1.00 72.00 167 THR A N 1
ATOM 1204 C CA . THR A 1 167 ? 36.123 -6.443 -53.668 1.00 72.00 167 THR A CA 1
ATOM 1205 C C . THR A 1 167 ? 35.816 -6.261 -55.158 1.00 72.00 167 THR A C 1
ATOM 1207 O O . THR A 1 167 ? 36.636 -6.628 -55.994 1.00 72.00 167 THR A O 1
ATOM 1210 N N . GLY A 1 168 ? 34.691 -5.622 -55.493 1.00 69.81 168 GLY A N 1
ATOM 1211 C CA . GLY A 1 168 ? 34.308 -5.288 -56.867 1.00 69.81 168 GLY A CA 1
ATOM 1212 C C . GLY A 1 168 ? 35.164 -4.192 -57.513 1.00 69.81 168 GLY A C 1
ATOM 1213 O O . GLY A 1 168 ? 35.355 -4.218 -58.720 1.00 69.81 168 GLY A O 1
ATOM 1214 N N . VAL A 1 169 ? 35.724 -3.260 -56.733 1.00 62.50 169 VAL A N 1
ATOM 1215 C CA . VAL A 1 169 ? 36.698 -2.255 -57.218 1.00 62.50 169 VAL A CA 1
ATOM 1216 C C . VAL A 1 169 ? 38.107 -2.852 -57.380 1.00 62.50 169 VAL A C 1
ATOM 1218 O O . VAL A 1 169 ? 38.937 -2.313 -58.114 1.00 62.50 169 VAL A O 1
ATOM 1221 N N . ALA A 1 170 ? 38.401 -3.960 -56.692 1.00 54.91 170 ALA A N 1
ATOM 1222 C CA . ALA A 1 170 ? 39.679 -4.665 -56.783 1.00 54.91 170 ALA A CA 1
ATOM 1223 C C . ALA A 1 170 ? 39.774 -5.652 -57.969 1.00 54.91 170 ALA A C 1
ATOM 1225 O O . ALA A 1 170 ? 40.890 -6.085 -58.279 1.00 54.91 170 ALA A O 1
ATOM 1226 N N . GLN A 1 171 ? 38.645 -5.990 -58.608 1.00 46.44 171 GLN A N 1
ATOM 1227 C CA . GLN A 1 171 ? 38.558 -6.726 -59.880 1.00 46.44 171 GLN A CA 1
ATOM 1228 C C . GLN A 1 171 ? 38.790 -5.803 -61.081 1.00 46.44 171 GLN A C 1
ATOM 1230 O O . GLN A 1 171 ? 39.481 -6.259 -62.021 1.00 46.44 171 GLN A O 1
#